Protein AF-A0A958K6E4-F1 (afdb_monomer)

Nearest PDB structures (foldseek):
  8cbk-assembly1_B  TM=5.865E-01  e=2.776E-01  Homo sapiens
  2o23-assembly1_B-2  TM=5.806E-01  e=1.015E+00  Homo sapiens
  6pr3-assembly1_B  TM=5.015E-01  e=4.370E-01  Salmonella enterica subsp. enterica serovar Typhimurium
  6ulu-assembly1_A  TM=5.111E-01  e=5.308E-01  Salmonella enterica subsp. enterica serovar Typhimurium
  1nff-assembly1_A  TM=5.814E-01  e=1.704E+00  Mycobacterium tuberculosis

Foldseek 3Di:
DLLPFLEEEAEEDPDQAGDPQVCLVNLVSLHAYEYEYAPNHPVLVLQVQRPRYDYHHDDPPQDPVNSVVSVVVVPPPPVSSVDDRDDGDLVSCCSRPPVNVVVVVVVVVVVVVD

Radius of gyration: 16.11 Å; Cα contacts (8 Å, |Δi|>4): 151; chains: 1; bounding box: 34×36×45 Å

Secondary structure (DSSP, 8-state):
-TTT-S-EEEE--S-TT--GGGGHHHHTTTS-EEEEEETTSHHHHHHTTSTTEEEEEE-TT--HHHHHHHHHHHTT-GGGTTPPPPPPPHHHHHHH-HHHHHHHHHHHHHHHT-

Sequence (114 aa):
LLKESQANIILGSDDSAYNPSKLANVILARRPIIAIVKHDCPAAFILKKHPRAIVILFDHQTSDEALALNLGQQLRDDSFFQANPVDLPEDLLALVDAQVQTRTMLSILDKACR

pLDDT: mean 88.41, std 6.55, range [67.25, 95.44]

Solvent-accessible surface area (backbone atoms only — not comparable to full-atom values): 6632 Å² total; per-residue (Å²): 110,70,68,74,38,47,54,46,79,43,78,54,57,94,53,57,77,47,58,57,76,78,45,27,69,57,60,75,29,24,38,30,32,43,33,44,29,37,68,82,20,59,44,49,64,58,47,73,60,41,93,54,44,50,77,46,70,39,57,98,84,59,49,69,66,59,53,52,51,52,51,60,60,69,62,68,49,71,69,56,51,71,53,70,75,53,84,76,50,67,79,54,38,50,74,51,36,67,68,50,37,50,53,52,50,52,54,53,50,58,62,73,76,107

Structure (mmCIF, N/CA/C/O backbone):
data_AF-A0A958K6E4-F1
#
_entry.id   AF-A0A958K6E4-F1
#
loop_
_atom_site.group_PDB
_atom_site.id
_atom_site.type_symbol
_atom_site.label_atom_id
_atom_site.label_alt_id
_atom_site.label_comp_id
_atom_site.label_asym_id
_atom_site.label_entity_id
_atom_site.label_seq_id
_atom_site.pdbx_PDB_ins_code
_atom_site.Cartn_x
_atom_site.Cartn_y
_atom_site.Cartn_z
_atom_site.occupancy
_atom_site.B_iso_or_equiv
_atom_site.auth_seq_id
_atom_site.auth_comp_id
_atom_site.auth_asym_id
_atom_site.auth_atom_id
_atom_site.pdbx_PDB_model_num
ATOM 1 N N . LEU A 1 1 ? 9.005 -8.532 14.219 1.00 77.31 1 LEU A N 1
ATOM 2 C CA . LEU A 1 1 ? 8.514 -7.133 14.293 1.00 77.31 1 LEU A CA 1
ATOM 3 C C . LEU A 1 1 ? 7.438 -6.824 13.239 1.00 77.31 1 LEU A C 1
ATOM 5 O O . LEU A 1 1 ? 6.278 -6.924 13.598 1.00 77.31 1 LEU A O 1
ATOM 9 N N . LEU A 1 2 ? 7.729 -6.544 11.954 1.00 88.50 2 LEU A N 1
ATOM 10 C CA . LEU A 1 2 ? 6.663 -6.183 10.977 1.00 88.50 2 LEU A CA 1
ATOM 11 C C . LEU A 1 2 ? 5.773 -7.352 10.511 1.00 88.50 2 LEU A C 1
ATOM 13 O O . LEU A 1 2 ? 4.591 -7.171 10.256 1.00 88.50 2 LEU A O 1
ATOM 17 N N . LYS A 1 3 ? 6.325 -8.564 10.381 1.00 88.50 3 LYS A N 1
ATOM 18 C CA . LYS A 1 3 ? 5.561 -9.765 9.976 1.00 88.50 3 LYS A CA 1
ATOM 19 C C . LYS A 1 3 ? 4.714 -10.356 11.105 1.00 88.50 3 LYS A C 1
ATOM 21 O O . LYS A 1 3 ? 3.870 -11.210 10.856 1.00 88.50 3 LYS A O 1
ATOM 26 N N . GLU A 1 4 ? 4.954 -9.924 12.335 1.00 88.81 4 GLU A N 1
ATOM 27 C CA . GLU A 1 4 ? 4.266 -10.399 13.542 1.00 88.81 4 GLU A CA 1
ATOM 28 C C . GLU A 1 4 ? 3.171 -9.424 13.991 1.00 88.81 4 GLU A C 1
ATOM 30 O O . GLU A 1 4 ? 2.388 -9.761 14.872 1.00 88.81 4 GLU A O 1
ATOM 35 N N . SER A 1 5 ? 3.099 -8.230 13.390 1.00 90.06 5 SER A N 1
ATOM 36 C CA . SER A 1 5 ? 2.065 -7.251 13.702 1.00 90.06 5 SER A CA 1
ATOM 37 C C . SER A 1 5 ? 0.699 -7.695 13.173 1.00 90.06 5 SER A C 1
ATOM 39 O O . SER A 1 5 ? 0.589 -8.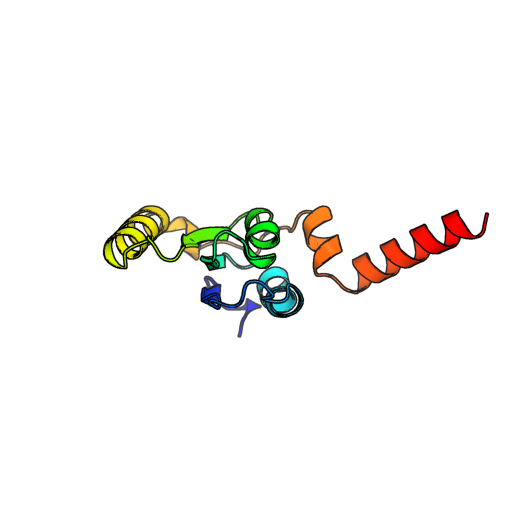398 12.166 1.00 90.06 5 SER A O 1
ATOM 41 N N . GLN A 1 6 ? -0.359 -7.263 13.857 1.00 90.19 6 GLN A N 1
ATOM 42 C CA . GLN A 1 6 ? -1.740 -7.424 13.388 1.00 90.19 6 GLN A CA 1
ATOM 43 C C . GLN A 1 6 ? -2.061 -6.458 12.244 1.00 90.19 6 GLN A C 1
ATOM 45 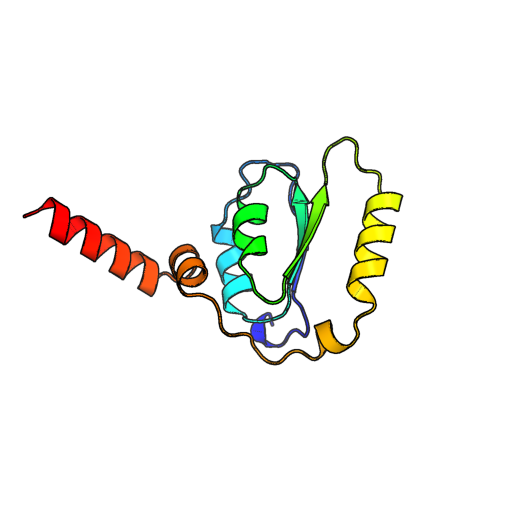O O . GLN A 1 6 ? -2.814 -6.789 11.335 1.00 90.19 6 GLN A O 1
ATOM 50 N N . ALA A 1 7 ? -1.451 -5.275 12.275 1.00 91.50 7 ALA A N 1
ATOM 51 C CA . ALA A 1 7 ? -1.471 -4.294 11.206 1.00 91.50 7 ALA A CA 1
ATOM 52 C C . ALA A 1 7 ? -0.215 -3.419 11.294 1.00 91.50 7 ALA A C 1
ATOM 54 O O . ALA A 1 7 ? 0.385 -3.274 12.361 1.00 91.50 7 ALA A O 1
ATOM 55 N N . ASN A 1 8 ? 0.162 -2.808 10.176 1.00 92.69 8 ASN A N 1
ATOM 56 C CA . ASN A 1 8 ? 1.212 -1.799 10.124 1.00 92.69 8 ASN A CA 1
ATOM 57 C C . ASN A 1 8 ? 0.599 -0.424 9.865 1.00 92.69 8 ASN A C 1
ATOM 59 O O . ASN A 1 8 ? -0.260 -0.280 8.995 1.00 92.69 8 ASN A O 1
ATOM 63 N N . ILE A 1 9 ? 1.061 0.583 10.603 1.00 92.12 9 ILE A N 1
ATOM 64 C CA . ILE A 1 9 ? 0.612 1.968 10.448 1.00 92.12 9 ILE A CA 1
ATOM 65 C C . ILE A 1 9 ? 1.683 2.756 9.700 1.00 92.12 9 ILE A C 1
ATOM 67 O O . ILE A 1 9 ? 2.861 2.713 10.058 1.00 92.12 9 ILE A O 1
ATOM 71 N N . ILE A 1 10 ? 1.263 3.483 8.669 1.00 90.94 10 ILE A N 1
ATOM 72 C CA . ILE A 1 10 ? 2.093 4.418 7.917 1.00 90.94 10 ILE A CA 1
ATOM 73 C C . ILE A 1 10 ? 1.507 5.813 8.090 1.00 90.94 10 ILE A C 1
ATOM 75 O O . ILE A 1 10 ? 0.385 6.092 7.671 1.00 90.94 10 ILE A O 1
ATOM 79 N N . LEU A 1 11 ? 2.309 6.698 8.668 1.00 88.56 11 LEU A N 1
ATOM 80 C CA . LEU A 1 11 ? 2.053 8.129 8.650 1.00 88.56 11 LEU A CA 1
ATOM 81 C C . LEU A 1 11 ? 2.914 8.726 7.539 1.00 88.56 11 LEU A C 1
ATOM 83 O O . LEU A 1 11 ? 4.141 8.590 7.545 1.00 88.56 11 LEU A O 1
ATOM 87 N N . GLY A 1 12 ? 2.248 9.286 6.536 1.00 80.69 12 GLY A N 1
ATOM 88 C CA . GLY A 1 12 ? 2.879 9.942 5.404 1.00 80.69 12 GLY A CA 1
ATOM 89 C C . GLY A 1 12 ? 3.612 11.215 5.811 1.00 80.69 12 GLY A C 1
ATOM 90 O O . GLY A 1 12 ? 3.537 11.678 6.946 1.00 80.69 12 GLY A O 1
ATOM 91 N N . SER A 1 13 ? 4.338 11.777 4.853 1.00 77.69 13 SER A N 1
ATOM 92 C CA . SER A 1 13 ? 4.967 13.089 4.978 1.00 77.69 13 SER A CA 1
ATOM 93 C C . SE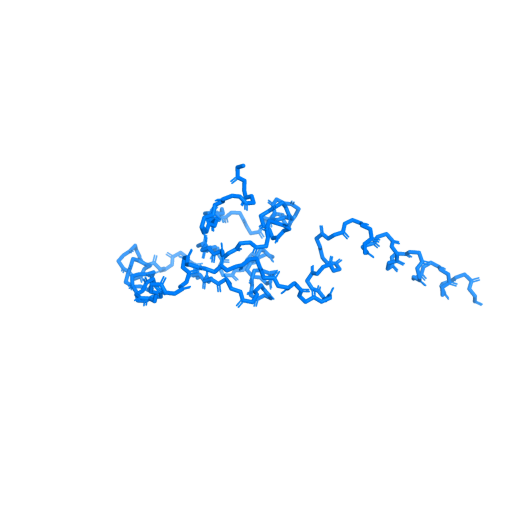R A 1 13 ? 4.196 14.106 4.138 1.00 77.69 13 SER A C 1
ATOM 95 O O . SER A 1 13 ? 3.546 13.728 3.163 1.00 77.69 13 SER A O 1
ATOM 97 N N . ASP A 1 14 ? 4.328 15.388 4.474 1.00 76.88 14 ASP A N 1
ATOM 98 C CA . ASP A 1 14 ? 3.897 16.493 3.607 1.00 76.88 14 ASP A CA 1
ATOM 99 C C . ASP A 1 14 ? 4.707 16.579 2.302 1.00 76.88 14 ASP A C 1
ATOM 101 O O . ASP A 1 14 ? 4.297 17.261 1.356 1.00 76.88 14 ASP A O 1
ATOM 105 N N . ASP A 1 15 ? 5.844 15.874 2.249 1.00 73.81 15 ASP A N 1
ATOM 106 C 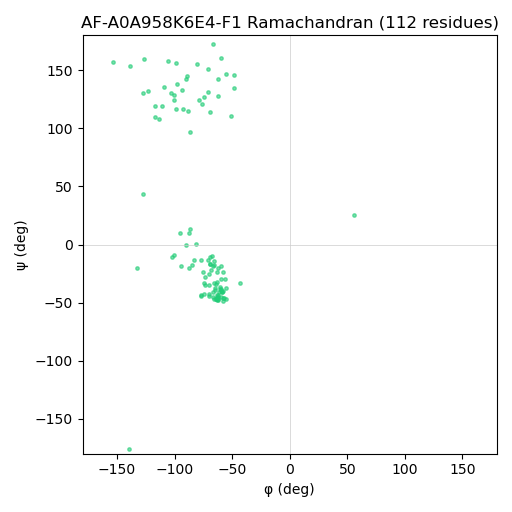CA . ASP A 1 15 ? 6.686 15.724 1.070 1.00 73.81 15 ASP A CA 1
ATOM 107 C C . ASP A 1 15 ? 5.996 14.862 -0.000 1.00 73.81 15 ASP A C 1
ATOM 109 O O . ASP A 1 15 ? 5.802 13.650 0.153 1.00 73.81 15 ASP A O 1
ATOM 113 N N . SER A 1 16 ? 5.668 15.491 -1.128 1.00 67.25 16 SER A N 1
ATOM 114 C CA . SER A 1 16 ? 5.073 14.831 -2.291 1.00 67.25 16 SER A CA 1
ATOM 115 C C . SER A 1 16 ? 6.021 13.826 -2.957 1.00 67.25 16 SER A C 1
ATOM 117 O O . SER A 1 16 ? 5.557 12.935 -3.668 1.00 67.25 16 SER A O 1
ATOM 119 N N . ALA A 1 17 ? 7.330 13.892 -2.687 1.00 69.38 17 ALA A N 1
ATOM 120 C CA . ALA A 1 17 ? 8.329 12.945 -3.176 1.00 69.38 17 ALA A CA 1
ATOM 121 C C . ALA A 1 17 ? 8.504 11.710 -2.272 1.00 69.38 17 ALA A C 1
ATOM 123 O O . ALA A 1 17 ? 9.479 10.967 -2.438 1.00 69.38 17 ALA A O 1
ATOM 124 N N . TYR A 1 18 ? 7.590 11.459 -1.321 1.00 67.75 18 TYR A N 1
ATOM 125 C CA . TYR A 1 18 ? 7.692 10.315 -0.415 1.00 67.75 18 TYR A CA 1
ATOM 126 C C . TYR A 1 18 ? 7.919 9.002 -1.185 1.00 67.75 18 TYR A C 1
ATOM 128 O O . TYR A 1 18 ? 7.050 8.501 -1.906 1.00 67.75 18 TYR A O 1
ATOM 136 N N . ASN A 1 19 ? 9.132 8.461 -1.033 1.00 69.19 19 ASN A N 1
ATOM 137 C CA . ASN A 1 19 ? 9.639 7.409 -1.901 1.00 69.19 19 ASN A CA 1
ATOM 138 C C . ASN A 1 19 ? 8.971 6.049 -1.599 1.00 69.19 19 ASN A C 1
ATOM 140 O O . ASN A 1 19 ? 9.055 5.569 -0.462 1.00 69.19 19 ASN A O 1
ATOM 144 N N . PRO A 1 20 ? 8.408 5.379 -2.622 1.00 69.38 20 PRO A N 1
ATOM 145 C CA . PRO A 1 20 ? 7.954 3.989 -2.583 1.00 69.38 20 PRO A CA 1
ATOM 146 C C . PRO A 1 20 ? 8.871 2.980 -1.887 1.00 69.38 20 PRO A C 1
ATOM 148 O O . PRO A 1 20 ? 8.383 2.039 -1.264 1.00 69.38 20 PRO A O 1
ATOM 151 N N . SER A 1 21 ? 10.192 3.157 -1.960 1.00 75.94 21 SER A N 1
ATOM 152 C CA . SER A 1 21 ? 11.166 2.223 -1.380 1.00 75.94 21 SER A CA 1
ATOM 153 C C . SER A 1 21 ? 11.009 2.056 0.134 1.00 75.94 21 SER A C 1
ATOM 155 O O . SER A 1 21 ? 11.241 0.969 0.662 1.00 75.94 21 SER A O 1
ATOM 157 N N . LYS A 1 22 ? 10.526 3.092 0.835 1.00 81.12 22 LYS A N 1
ATOM 158 C CA . LYS A 1 22 ? 10.234 3.033 2.277 1.00 81.12 22 LYS A CA 1
ATOM 159 C C . LYS A 1 22 ? 9.045 2.125 2.603 1.00 81.12 22 LYS A C 1
ATOM 161 O O . LYS A 1 22 ? 8.941 1.633 3.723 1.00 81.12 22 LYS A O 1
ATOM 166 N N . LEU A 1 23 ? 8.173 1.872 1.628 1.00 89.06 23 LEU A N 1
ATOM 167 C CA . LEU A 1 23 ? 6.982 1.040 1.790 1.00 89.06 23 LEU A CA 1
ATOM 168 C C . LEU A 1 23 ? 7.249 -0.444 1.556 1.00 89.06 23 LEU A C 1
ATOM 170 O O . LEU A 1 23 ? 6.469 -1.271 2.027 1.00 89.06 23 LEU A O 1
ATOM 174 N N . ALA A 1 24 ? 8.332 -0.794 0.857 1.00 90.69 24 ALA A N 1
ATOM 175 C CA . ALA A 1 24 ? 8.582 -2.164 0.415 1.00 90.69 24 ALA A CA 1
ATOM 176 C C . ALA A 1 24 ? 8.566 -3.159 1.584 1.00 90.69 24 ALA A C 1
ATOM 178 O O . ALA A 1 24 ? 7.856 -4.158 1.537 1.00 90.69 24 ALA A O 1
ATOM 179 N N . ASN A 1 25 ? 9.253 -2.839 2.684 1.00 90.88 25 ASN A N 1
ATOM 180 C CA . ASN A 1 25 ? 9.299 -3.706 3.865 1.00 90.88 25 ASN A CA 1
ATOM 181 C C . ASN A 1 25 ? 7.932 -3.879 4.541 1.00 90.88 25 ASN A C 1
ATOM 183 O O . ASN A 1 25 ? 7.642 -4.952 5.069 1.00 90.88 25 ASN A O 1
ATOM 187 N N . VAL A 1 26 ? 7.093 -2.840 4.525 1.00 93.12 26 VAL A N 1
ATOM 188 C CA . VAL A 1 26 ? 5.751 -2.879 5.121 1.00 93.12 26 VAL A CA 1
ATOM 189 C C . VAL A 1 26 ? 4.801 -3.698 4.248 1.00 93.12 26 VAL A C 1
ATOM 191 O O . VAL A 1 26 ? 4.078 -4.547 4.759 1.00 93.12 26 VAL A O 1
ATOM 194 N N . ILE A 1 27 ? 4.859 -3.51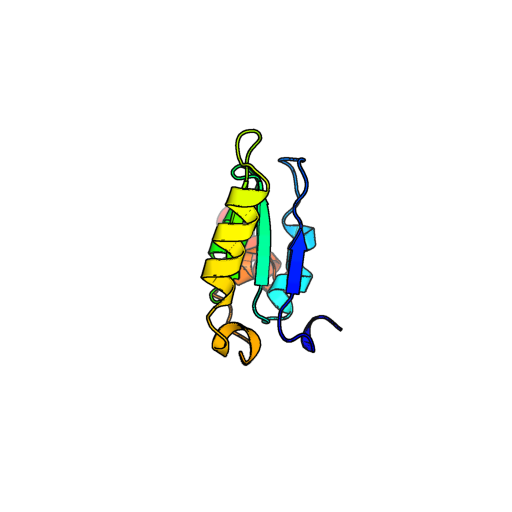3 2.929 1.00 94.12 27 ILE A N 1
ATOM 195 C CA . ILE A 1 27 ? 4.053 -4.265 1.959 1.00 94.12 27 ILE A CA 1
ATOM 196 C C . ILE A 1 27 ? 4.451 -5.747 1.968 1.00 94.12 27 ILE A C 1
ATOM 198 O O . ILE A 1 27 ? 3.600 -6.625 2.093 1.00 94.12 27 ILE A O 1
ATOM 202 N N . LEU A 1 28 ? 5.752 -6.048 1.934 1.00 93.69 28 LEU A N 1
ATOM 203 C CA . LEU A 1 28 ? 6.278 -7.418 1.974 1.00 93.69 28 LEU A CA 1
ATOM 204 C C . LEU A 1 28 ? 6.074 -8.113 3.329 1.00 93.69 28 LEU A C 1
ATOM 206 O O . LEU A 1 28 ? 6.260 -9.330 3.430 1.00 93.69 28 LEU A O 1
ATOM 210 N N . ALA A 1 29 ? 5.668 -7.382 4.371 1.00 94.31 29 ALA A N 1
ATOM 211 C CA . ALA A 1 29 ? 5.224 -7.996 5.615 1.00 94.31 29 ALA A CA 1
ATOM 212 C C . ALA A 1 29 ? 3.882 -8.730 5.459 1.00 94.31 29 ALA A C 1
ATOM 214 O O . ALA A 1 29 ? 3.565 -9.566 6.305 1.00 94.31 29 ALA A O 1
ATOM 215 N N . ARG A 1 30 ? 3.126 -8.457 4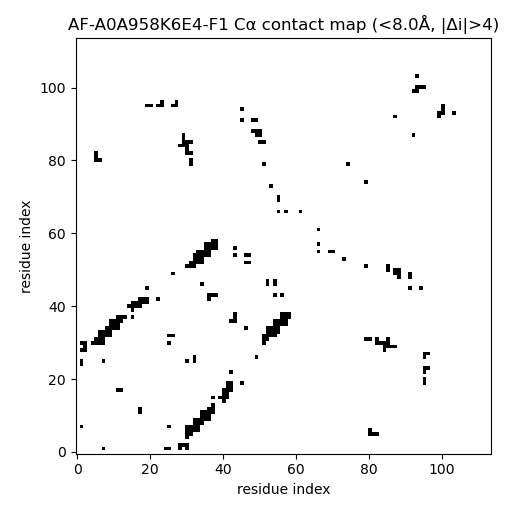.379 1.00 94.62 30 ARG A N 1
ATOM 216 C CA . ARG A 1 30 ? 1.833 -9.083 4.048 1.00 94.62 30 ARG A CA 1
ATOM 217 C C . ARG A 1 30 ? 0.795 -8.949 5.158 1.00 94.62 30 ARG A C 1
ATOM 219 O O . ARG A 1 30 ? -0.104 -9.774 5.273 1.00 94.62 30 ARG A O 1
ATOM 226 N N . ARG A 1 31 ? 0.921 -7.927 5.998 1.00 94.00 31 ARG A N 1
ATOM 227 C CA . ARG A 1 31 ? -0.053 -7.606 7.043 1.00 94.00 31 ARG A CA 1
ATOM 228 C C . ARG A 1 31 ? -0.969 -6.481 6.572 1.00 94.00 31 ARG A C 1
ATOM 230 O O . ARG A 1 31 ? -0.564 -5.722 5.694 1.00 94.00 31 ARG A O 1
ATOM 237 N N . PRO A 1 32 ? -2.181 -6.361 7.137 1.00 94.19 32 PRO A N 1
ATOM 238 C CA . PRO A 1 32 ? -3.030 -5.196 6.933 1.00 94.19 32 PRO A CA 1
ATOM 239 C C . PRO A 1 32 ? -2.265 -3.889 7.133 1.00 94.19 32 PRO A C 1
ATOM 241 O O . PRO A 1 32 ? -1.363 -3.802 7.971 1.00 94.19 32 PRO A O 1
ATOM 244 N N . ILE A 1 33 ? -2.625 -2.875 6.355 1.00 94.56 33 ILE A N 1
ATOM 245 C CA . ILE A 1 33 ? -1.968 -1.570 6.388 1.00 94.56 33 ILE A CA 1
ATOM 246 C C . ILE A 1 33 ? -3.006 -0.497 6.673 1.00 94.56 33 ILE A C 1
ATOM 248 O O . ILE A 1 33 ? -4.041 -0.447 6.018 1.00 94.56 33 ILE A O 1
ATOM 252 N N . ILE A 1 34 ? -2.705 0.391 7.610 1.00 94.44 34 ILE A N 1
ATOM 253 C CA . ILE A 1 34 ? -3.431 1.644 7.794 1.00 94.44 34 ILE A CA 1
ATOM 254 C C . ILE A 1 34 ? -2.473 2.752 7.389 1.00 94.44 34 ILE A C 1
ATOM 256 O O . ILE A 1 34 ? -1.395 2.879 7.965 1.00 94.44 34 ILE A O 1
ATOM 260 N N . ALA A 1 35 ? -2.840 3.534 6.385 1.00 93.81 35 ALA A N 1
ATOM 261 C CA . ALA A 1 35 ? -2.002 4.599 5.873 1.00 93.81 35 ALA A CA 1
ATOM 262 C C . ALA A 1 35 ? -2.762 5.918 5.832 1.00 93.81 35 ALA A C 1
ATOM 264 O O . ALA A 1 35 ? -3.854 5.985 5.274 1.00 93.81 35 ALA A O 1
ATOM 265 N N . ILE A 1 36 ? -2.153 6.966 6.381 1.00 92.44 36 ILE A N 1
ATOM 266 C CA . ILE A 1 36 ? -2.621 8.347 6.261 1.00 92.44 36 ILE A CA 1
ATOM 267 C C . ILE A 1 36 ? -1.569 9.082 5.444 1.00 92.44 36 ILE A C 1
ATOM 269 O O . ILE A 1 36 ? -0.451 9.275 5.917 1.00 92.44 36 ILE A O 1
ATOM 273 N N . VAL A 1 37 ? -1.876 9.417 4.195 1.00 91.69 37 VAL A N 1
ATOM 274 C CA . VAL A 1 37 ? -0.889 9.950 3.246 1.00 91.69 37 VAL A CA 1
ATOM 275 C C . VAL A 1 37 ? -1.467 11.095 2.428 1.00 91.69 37 VAL A C 1
ATOM 277 O O . VAL A 1 37 ? -2.673 11.161 2.201 1.00 91.69 37 VAL A O 1
ATOM 280 N N . LYS A 1 38 ? -0.607 11.996 1.957 1.00 90.12 38 LYS A N 1
ATOM 281 C CA . LYS A 1 38 ? -1.033 13.114 1.118 1.00 90.12 38 LYS A CA 1
ATOM 282 C C . LYS A 1 38 ? -1.636 12.609 -0.198 1.00 90.12 38 LYS A C 1
ATOM 284 O O . LYS A 1 38 ? -1.158 11.621 -0.760 1.00 90.12 38 LYS A O 1
ATOM 289 N N . HIS A 1 39 ? -2.677 13.272 -0.695 1.00 87.81 39 HIS A N 1
ATOM 290 C CA . HIS A 1 39 ? -3.409 12.832 -1.888 1.00 87.81 39 HIS A CA 1
ATOM 291 C C . HIS A 1 39 ? -2.520 12.636 -3.135 1.00 87.81 39 HIS A C 1
ATOM 293 O O . HIS A 1 39 ? -2.735 11.706 -3.911 1.00 87.81 39 HIS A O 1
ATOM 299 N N . ASP A 1 40 ? -1.516 13.490 -3.325 1.00 84.81 40 ASP A N 1
ATOM 300 C CA . ASP A 1 40 ? -0.659 13.564 -4.514 1.00 84.81 40 ASP A CA 1
ATOM 301 C C . ASP A 1 40 ? 0.665 12.782 -4.397 1.00 84.81 40 ASP A C 1
ATOM 303 O O . ASP A 1 40 ? 1.523 12.899 -5.272 1.00 84.81 40 ASP A O 1
ATOM 307 N N . CYS A 1 41 ? 0.850 11.956 -3.359 1.00 85.44 41 CYS A N 1
ATOM 308 C CA . CYS A 1 41 ? 2.107 11.228 -3.177 1.00 85.44 41 CYS A CA 1
ATOM 309 C C . CYS A 1 41 ? 2.125 9.853 -3.892 1.00 85.44 41 CYS A C 1
ATOM 311 O O . CYS A 1 41 ? 1.125 9.124 -3.890 1.00 85.44 41 CYS A O 1
ATOM 313 N N . PRO A 1 42 ? 3.281 9.409 -4.433 1.00 86.44 42 PRO A N 1
ATOM 314 C CA . PRO A 1 42 ? 3.431 8.085 -5.051 1.00 86.44 42 PRO A CA 1
ATOM 315 C C . PRO A 1 42 ? 3.058 6.916 -4.128 1.00 86.44 42 PRO A C 1
ATOM 317 O O . PRO A 1 42 ? 2.591 5.873 -4.590 1.00 86.44 42 PRO A O 1
ATOM 320 N N . ALA A 1 43 ? 3.227 7.087 -2.814 1.00 88.38 43 ALA A N 1
ATOM 321 C CA . ALA A 1 43 ? 2.814 6.106 -1.817 1.00 88.38 43 ALA A CA 1
ATOM 322 C C . ALA A 1 43 ? 1.316 5.794 -1.877 1.00 88.38 43 ALA A C 1
ATOM 324 O O . ALA A 1 43 ? 0.943 4.624 -1.799 1.00 88.38 43 ALA A O 1
ATOM 325 N N . ALA A 1 44 ? 0.463 6.805 -2.073 1.00 89.81 44 ALA A N 1
ATOM 326 C CA . ALA A 1 44 ? -0.981 6.619 -2.167 1.00 89.81 44 ALA A CA 1
ATOM 327 C C . ALA A 1 44 ? -1.355 5.669 -3.315 1.00 89.81 44 ALA A C 1
ATOM 329 O O . ALA A 1 44 ? -2.209 4.799 -3.149 1.00 89.81 44 ALA A O 1
ATOM 330 N N . PHE A 1 45 ? -0.683 5.794 -4.464 1.00 89.00 45 PHE A N 1
ATOM 331 C CA . PHE A 1 45 ? -0.903 4.923 -5.619 1.00 89.00 45 PHE A CA 1
ATOM 332 C C . PHE A 1 45 ? -0.553 3.462 -5.320 1.00 89.00 45 PHE A C 1
ATOM 334 O O . PHE A 1 45 ? -1.322 2.561 -5.646 1.00 89.00 45 PHE A O 1
ATOM 341 N N . ILE A 1 46 ? 0.588 3.222 -4.672 1.00 91.50 46 ILE A N 1
ATOM 342 C CA . ILE A 1 46 ? 1.059 1.866 -4.367 1.00 91.50 46 ILE A CA 1
ATOM 343 C C . ILE A 1 46 ? 0.190 1.216 -3.293 1.00 91.50 46 ILE A C 1
ATOM 345 O O . ILE A 1 46 ? -0.210 0.063 -3.432 1.00 91.50 46 ILE A O 1
ATOM 349 N N . LEU A 1 47 ? -0.138 1.958 -2.235 1.00 92.81 47 LEU A N 1
ATOM 350 C CA . LEU A 1 47 ? -0.914 1.445 -1.109 1.00 92.81 47 LEU A CA 1
ATOM 351 C C . LEU A 1 47 ? -2.344 1.075 -1.513 1.00 92.81 47 LEU A C 1
ATOM 353 O O . LEU A 1 47 ? -2.863 0.081 -1.018 1.00 92.81 47 LEU A O 1
ATOM 357 N N . LYS A 1 48 ? -2.947 1.790 -2.472 1.00 92.62 48 LYS A N 1
ATOM 358 C CA . LYS A 1 48 ? -4.262 1.437 -3.039 1.00 92.62 48 LYS A CA 1
ATOM 359 C C . LYS A 1 48 ? -4.289 0.078 -3.749 1.00 92.62 48 LYS A C 1
ATOM 361 O O . LYS A 1 48 ? -5.365 -0.483 -3.919 1.00 92.62 48 LYS A O 1
ATOM 366 N N . LYS A 1 49 ? -3.135 -0.462 -4.156 1.00 93.69 49 LYS A N 1
ATOM 367 C CA . LYS A 1 49 ? -3.030 -1.812 -4.739 1.00 93.69 49 LYS A CA 1
ATOM 368 C C . LYS A 1 49 ? -2.947 -2.914 -3.686 1.00 93.69 49 LYS A C 1
ATOM 370 O O . LYS A 1 49 ? -3.056 -4.091 -4.020 1.00 93.69 49 LYS A O 1
ATOM 375 N N . HIS A 1 50 ? -2.704 -2.564 -2.425 1.00 94.81 50 HIS A N 1
ATOM 376 C CA . HIS A 1 50 ? -2.587 -3.548 -1.364 1.00 94.81 50 HIS A CA 1
ATOM 377 C C . HIS A 1 50 ? -3.989 -4.017 -0.933 1.00 94.81 50 HIS A C 1
ATOM 379 O O . HIS A 1 50 ? -4.806 -3.198 -0.512 1.00 94.81 50 HIS A O 1
ATOM 385 N N . PRO A 1 51 ? -4.280 -5.329 -0.970 1.00 92.50 51 PRO A N 1
ATOM 386 C CA . PRO A 1 51 ? -5.648 -5.851 -0.859 1.00 92.50 51 PRO A CA 1
ATOM 387 C C . PRO A 1 51 ? -6.292 -5.629 0.514 1.00 92.50 51 PRO A C 1
ATOM 389 O O . PRO A 1 51 ? -7.507 -5.708 0.654 1.00 92.50 51 PRO A O 1
ATOM 392 N N . ARG A 1 52 ? -5.481 -5.361 1.542 1.00 92.81 52 ARG A N 1
ATOM 393 C CA . ARG A 1 52 ? -5.948 -5.041 2.899 1.00 92.81 52 ARG A CA 1
ATOM 394 C C . ARG A 1 52 ? -5.347 -3.744 3.422 1.00 92.81 52 ARG A C 1
ATOM 396 O O . ARG A 1 52 ? -4.847 -3.699 4.544 1.00 92.81 52 ARG A O 1
ATOM 403 N N . ALA A 1 53 ? -5.299 -2.719 2.576 1.00 93.94 53 ALA A N 1
ATOM 404 C CA . ALA A 1 53 ? -4.925 -1.378 3.002 1.00 93.94 53 ALA A CA 1
ATOM 405 C C . ALA A 1 53 ? -6.156 -0.486 3.200 1.00 93.94 53 ALA A C 1
ATOM 407 O O . ALA A 1 53 ? -6.976 -0.334 2.300 1.00 93.94 53 ALA A O 1
ATOM 408 N N . ILE A 1 54 ? -6.229 0.147 4.367 1.00 94.06 54 ILE A N 1
ATOM 409 C CA . ILE A 1 54 ? -7.026 1.346 4.613 1.00 94.06 54 ILE A CA 1
ATOM 410 C C . ILE A 1 54 ? -6.133 2.530 4.255 1.00 94.06 54 ILE A C 1
ATOM 412 O O . ILE A 1 54 ? -5.096 2.739 4.886 1.00 94.06 54 ILE A O 1
ATOM 416 N N . VAL A 1 55 ? -6.508 3.281 3.220 1.00 93.88 55 VAL A N 1
ATOM 417 C CA . VAL A 1 55 ? -5.748 4.449 2.757 1.00 93.88 55 VAL A CA 1
ATOM 418 C C . VAL A 1 55 ? -6.606 5.692 2.925 1.00 93.88 55 VAL A C 1
ATOM 420 O O . VAL A 1 55 ? -7.584 5.888 2.204 1.00 93.88 55 VAL A O 1
ATOM 423 N N . ILE A 1 56 ? -6.220 6.535 3.873 1.00 93.38 56 ILE A N 1
ATOM 424 C CA . ILE A 1 56 ? -6.838 7.829 4.136 1.00 93.38 56 ILE A CA 1
ATOM 425 C C . ILE A 1 56 ? -5.962 8.890 3.493 1.00 93.38 56 ILE A C 1
ATOM 427 O O . ILE A 1 56 ? -4.756 8.960 3.738 1.00 93.38 56 ILE A O 1
ATOM 431 N N . LEU A 1 57 ? -6.580 9.687 2.631 1.00 92.00 57 LEU A N 1
ATOM 432 C CA . LEU A 1 57 ? -5.905 10.756 1.919 1.00 92.00 57 LEU A CA 1
ATOM 433 C C . LEU A 1 57 ? -6.163 12.073 2.636 1.00 92.00 57 LEU A C 1
ATOM 435 O O . LEU A 1 57 ? -7.293 12.324 3.053 1.00 92.00 57 LEU A O 1
ATOM 439 N N . PHE A 1 58 ? -5.127 12.897 2.753 1.00 90.94 58 PHE A N 1
ATOM 440 C CA . PHE A 1 58 ? -5.250 14.259 3.260 1.00 90.94 58 PHE A CA 1
ATOM 441 C C . PHE A 1 58 ? -4.653 15.272 2.285 1.00 90.94 58 PHE A C 1
ATOM 443 O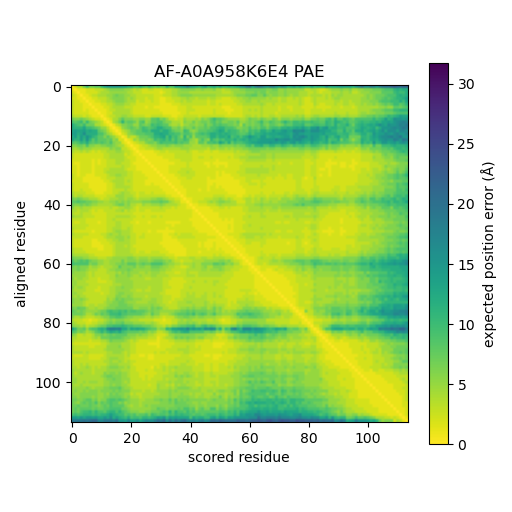 O . PHE A 1 58 ? -3.819 14.951 1.431 1.00 90.94 58 PHE A O 1
ATOM 450 N N . ASP A 1 59 ? -5.085 16.512 2.445 1.00 90.44 59 ASP A N 1
ATOM 451 C CA . ASP A 1 59 ? -4.519 17.705 1.836 1.00 90.44 59 ASP A CA 1
ATOM 452 C C . ASP A 1 59 ? -4.508 18.853 2.861 1.00 90.44 59 ASP A C 1
ATOM 454 O O . ASP A 1 59 ? -4.886 18.676 4.018 1.00 90.44 59 ASP A O 1
ATOM 458 N N . HIS A 1 60 ? -4.088 20.047 2.440 1.00 85.94 60 HIS A N 1
ATOM 459 C CA . HIS A 1 60 ? -4.018 21.222 3.315 1.00 85.94 60 HIS A CA 1
ATOM 460 C C . HIS A 1 60 ? -5.387 21.750 3.787 1.00 85.94 60 HIS A C 1
ATOM 462 O O . HIS A 1 60 ? -5.427 22.641 4.630 1.00 85.94 60 HIS A O 1
ATOM 468 N N . GLN A 1 61 ? -6.496 21.256 3.230 1.00 89.75 61 GLN A N 1
ATOM 469 C CA . GLN A 1 61 ? -7.859 21.652 3.597 1.00 89.75 61 GLN A CA 1
ATOM 470 C C . GLN A 1 61 ? -8.540 20.615 4.496 1.00 89.75 61 GLN A C 1
ATOM 472 O O . GLN A 1 61 ? -9.609 20.877 5.048 1.00 89.75 61 GLN A O 1
ATOM 477 N N . THR A 1 62 ? -7.941 19.435 4.642 1.00 88.50 62 THR A N 1
ATOM 478 C CA . THR A 1 62 ? -8.501 18.349 5.436 1.00 88.50 62 THR A CA 1
ATOM 479 C C . THR A 1 62 ? -8.290 18.638 6.923 1.00 88.50 62 THR A C 1
ATOM 481 O O . THR A 1 62 ? -7.154 18.787 7.362 1.00 88.50 62 THR A O 1
ATOM 484 N N . SER A 1 63 ? -9.372 18.712 7.706 1.00 92.62 63 SER A N 1
ATOM 485 C CA . SER A 1 63 ? -9.274 18.914 9.158 1.00 92.62 63 SER A CA 1
ATOM 486 C C . SER A 1 63 ? -8.964 17.613 9.903 1.00 92.62 63 SER A C 1
ATOM 488 O O . SER A 1 63 ? -9.307 16.515 9.446 1.00 92.62 63 SER A O 1
ATOM 490 N N . ASP A 1 64 ? -8.374 17.739 11.090 1.00 91.25 64 ASP A N 1
ATOM 491 C CA . ASP A 1 64 ? -8.059 16.600 11.956 1.00 91.25 64 ASP A CA 1
ATOM 492 C C . ASP A 1 64 ? -9.323 15.824 12.357 1.00 91.25 64 ASP A C 1
ATOM 494 O O . ASP A 1 64 ? -9.316 14.592 12.391 1.00 91.25 64 ASP A O 1
ATOM 498 N N . GLU A 1 65 ? -10.446 16.513 12.591 1.00 94.00 65 GLU A N 1
ATOM 499 C CA . GLU A 1 65 ? -11.728 15.874 12.909 1.00 94.00 65 GLU A CA 1
ATOM 500 C C . GLU A 1 65 ? -12.252 15.037 11.740 1.00 94.00 65 GLU A C 1
ATOM 502 O O . GLU A 1 65 ? -12.775 13.940 11.948 1.00 94.00 65 GLU A O 1
ATOM 507 N N . ALA A 1 66 ? -12.094 15.527 10.507 1.00 90.75 66 ALA A N 1
ATOM 508 C CA . ALA A 1 66 ? -12.497 14.793 9.314 1.00 90.75 66 ALA A CA 1
ATOM 509 C C . ALA A 1 66 ? -11.644 13.527 9.122 1.00 90.75 66 ALA A C 1
ATOM 511 O O . ALA A 1 66 ? -12.185 12.459 8.811 1.00 90.75 66 ALA A O 1
ATOM 512 N N . LEU A 1 67 ? -10.330 13.615 9.368 1.00 90.44 67 LEU A N 1
ATOM 513 C CA . LEU A 1 67 ? -9.424 12.462 9.337 1.00 90.44 67 LEU A CA 1
ATOM 514 C C . LEU A 1 67 ? -9.774 11.434 10.412 1.00 90.44 67 LEU A C 1
ATOM 516 O O . LEU A 1 67 ? -9.893 10.244 10.107 1.00 90.44 67 LEU A O 1
ATOM 520 N N . ALA A 1 68 ? -9.983 11.885 11.650 1.00 91.25 68 ALA A N 1
ATOM 521 C CA . ALA A 1 68 ? -10.342 11.024 12.770 1.00 91.25 68 ALA A CA 1
ATOM 522 C C . ALA A 1 68 ? -11.682 10.314 12.535 1.00 91.25 68 ALA A C 1
ATOM 524 O O . ALA A 1 68 ? -11.802 9.117 12.805 1.00 91.25 68 ALA A O 1
ATOM 525 N N . LEU A 1 69 ? -12.676 11.020 11.986 1.00 92.75 69 LEU A N 1
ATOM 526 C CA . LEU A 1 69 ? -13.974 10.439 11.656 1.00 92.75 69 LEU A CA 1
ATOM 527 C C . LEU A 1 69 ? -13.853 9.357 10.574 1.00 92.75 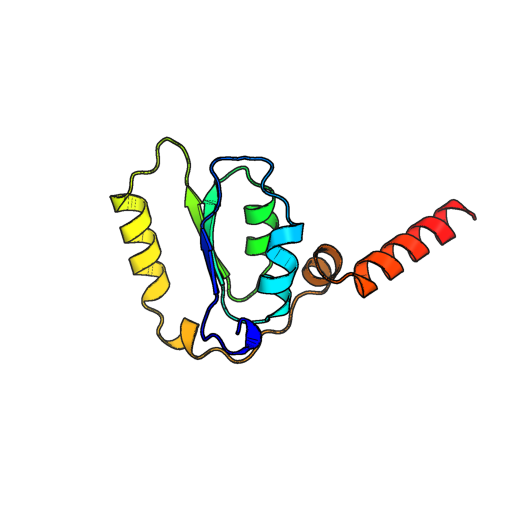69 LEU A C 1
ATOM 529 O O . LEU A 1 69 ? -14.408 8.272 10.744 1.00 92.75 69 LEU A O 1
ATOM 533 N N . ASN A 1 70 ? -13.116 9.624 9.491 1.00 90.38 70 ASN A N 1
ATOM 534 C CA . ASN A 1 70 ? -12.903 8.658 8.408 1.00 90.38 70 ASN A CA 1
ATOM 535 C C . ASN A 1 70 ? -12.158 7.413 8.916 1.00 90.38 70 ASN A C 1
ATOM 537 O O . ASN A 1 70 ? -12.613 6.285 8.720 1.00 90.38 70 ASN A O 1
ATOM 541 N N . LEU A 1 71 ? -11.068 7.610 9.666 1.00 90.00 71 LEU A N 1
ATOM 542 C CA . LEU A 1 71 ? -10.327 6.511 10.281 1.00 90.00 71 LEU A CA 1
ATOM 543 C C . LEU A 1 71 ? -11.223 5.685 11.206 1.00 90.00 71 LEU A C 1
ATOM 545 O O . LEU A 1 71 ? -11.287 4.464 11.081 1.00 90.00 71 LEU A O 1
ATOM 549 N N . GLY A 1 72 ? -11.966 6.350 12.089 1.00 90.44 72 GLY A N 1
ATOM 550 C CA . GLY A 1 72 ? -12.880 5.699 13.018 1.00 90.44 72 GLY A CA 1
ATOM 551 C C . GLY A 1 72 ? -14.026 4.950 12.337 1.00 90.44 72 GLY A C 1
ATOM 552 O O . GLY A 1 72 ? -14.567 4.029 12.940 1.00 90.44 72 GLY A O 1
ATOM 553 N N . GLN A 1 73 ? -14.411 5.306 11.107 1.00 89.81 73 GLN A N 1
ATOM 554 C CA . GLN A 1 73 ? -15.386 4.553 10.311 1.00 89.81 73 GLN A CA 1
ATOM 555 C C . GLN A 1 73 ? -14.767 3.297 9.693 1.00 89.81 73 GLN A C 1
ATOM 557 O O . GLN A 1 73 ? -15.380 2.233 9.754 1.00 89.81 73 GLN A O 1
ATOM 562 N N . GLN A 1 74 ? -13.557 3.400 9.140 1.00 87.00 74 GLN A N 1
ATOM 563 C CA . GLN A 1 74 ? -12.891 2.265 8.492 1.00 87.00 74 GLN A CA 1
ATOM 564 C C . GLN A 1 74 ? -12.371 1.223 9.490 1.00 87.00 74 GLN A C 1
ATOM 566 O O . GLN A 1 74 ? -12.320 0.040 9.169 1.00 87.00 74 GLN A O 1
ATOM 571 N N . LEU A 1 75 ? -12.039 1.635 10.717 1.00 87.62 75 LEU A N 1
ATOM 572 C CA . LEU A 1 75 ? -11.558 0.736 11.772 1.00 87.62 75 LEU A CA 1
ATOM 573 C C . LEU A 1 75 ? -12.660 -0.022 12.527 1.00 87.62 75 LEU A C 1
ATOM 575 O O . LEU A 1 75 ? -12.339 -0.788 13.429 1.00 87.62 75 LEU A O 1
ATOM 579 N N . ARG A 1 76 ? -13.945 0.161 12.192 1.00 87.69 76 ARG A N 1
ATOM 580 C CA . ARG A 1 76 ? -15.047 -0.552 12.875 1.00 87.69 76 ARG A CA 1
ATOM 581 C C . ARG A 1 76 ? -15.113 -2.041 12.548 1.00 87.69 76 ARG A C 1
ATOM 583 O O . ARG A 1 76 ? -15.869 -2.765 13.186 1.00 87.69 76 ARG A O 1
ATOM 590 N N . ASP A 1 77 ? -14.388 -2.479 11.527 1.00 83.44 77 ASP A N 1
ATOM 591 C CA . ASP A 1 77 ? -14.320 -3.879 11.144 1.00 83.44 77 ASP A CA 1
ATOM 592 C C . ASP A 1 77 ? -13.223 -4.598 11.943 1.00 83.44 77 ASP A C 1
ATOM 594 O O . ASP A 1 77 ? -12.046 -4.579 11.577 1.00 83.44 77 ASP A O 1
ATOM 598 N N . ASP A 1 78 ? -13.614 -5.275 13.025 1.00 79.81 78 ASP A N 1
ATOM 599 C CA . ASP A 1 78 ? -12.705 -6.071 13.863 1.00 79.81 78 ASP A CA 1
ATOM 600 C C . ASP A 1 78 ? -11.981 -7.179 13.075 1.00 79.81 78 ASP A C 1
ATOM 602 O O . ASP A 1 78 ? -10.879 -7.606 13.443 1.00 79.81 78 ASP A O 1
ATOM 606 N N . SER A 1 79 ? -12.550 -7.630 11.948 1.00 85.94 79 SER A N 1
ATOM 607 C CA . SER A 1 79 ? -11.923 -8.636 11.086 1.00 85.94 79 SER A CA 1
ATOM 608 C C . SER A 1 79 ? -10.685 -8.100 10.364 1.00 85.94 79 SER A C 1
ATOM 610 O O . SER A 1 79 ? -9.853 -8.887 9.891 1.00 85.94 79 SER A O 1
ATOM 612 N N . PHE A 1 80 ? -10.517 -6.772 10.314 1.00 87.06 80 PHE A N 1
ATOM 613 C CA . PHE A 1 80 ? -9.361 -6.113 9.720 1.00 87.06 80 PHE A CA 1
ATOM 614 C C . PHE A 1 80 ? -8.053 -6.561 10.381 1.00 87.06 80 PHE A C 1
ATOM 616 O O . PHE A 1 80 ? -7.110 -6.924 9.679 1.00 87.06 80 PHE A O 1
ATOM 623 N N . PHE A 1 81 ? -8.018 -6.607 11.716 1.00 85.94 81 PHE A N 1
ATOM 624 C CA . PHE A 1 81 ? -6.814 -6.908 12.502 1.00 85.94 81 PHE A CA 1
ATOM 625 C C . PHE A 1 81 ? -6.544 -8.404 12.693 1.00 85.94 81 PHE A C 1
ATOM 627 O O . PHE A 1 81 ? -5.425 -8.796 13.022 1.00 85.94 81 PHE A O 1
ATOM 634 N N . GLN A 1 82 ? -7.545 -9.256 12.474 1.00 80.81 82 GLN A N 1
ATOM 635 C CA . GLN A 1 82 ? -7.410 -10.714 12.592 1.00 80.81 82 GLN A CA 1
ATOM 636 C C . GLN A 1 82 ? -6.924 -11.377 11.293 1.00 80.81 82 GLN A C 1
ATOM 638 O O . GLN A 1 82 ? -6.937 -12.599 11.151 1.00 80.81 82 GLN A O 1
ATOM 643 N N . ALA A 1 83 ? -6.497 -10.574 10.321 1.00 69.81 83 ALA A N 1
ATOM 644 C CA . ALA A 1 83 ? -6.083 -11.042 9.015 1.00 69.81 83 ALA A CA 1
ATOM 645 C C . ALA A 1 83 ? -4.859 -11.968 9.064 1.00 69.81 83 ALA A C 1
ATOM 647 O O . ALA A 1 83 ? -3.777 -11.604 9.544 1.00 69.81 83 ALA A O 1
ATOM 648 N N . ASN A 1 84 ? -4.996 -13.131 8.429 1.00 80.75 84 ASN A N 1
ATOM 649 C CA . ASN A 1 84 ? -3.844 -13.892 7.962 1.00 80.75 84 ASN A CA 1
ATOM 650 C C . ASN A 1 84 ? -3.021 -13.068 6.957 1.00 80.75 84 ASN A C 1
ATOM 652 O O . ASN A 1 84 ? -3.544 -12.109 6.375 1.00 80.75 84 ASN A O 1
ATOM 656 N N . PRO A 1 85 ? -1.743 -13.432 6.737 1.00 87.19 85 PRO A N 1
ATOM 657 C CA . PRO A 1 85 ? -0.943 -12.826 5.688 1.00 87.19 85 PRO A CA 1
ATOM 658 C C . PRO A 1 85 ? -1.692 -12.799 4.355 1.00 87.19 85 PRO A C 1
ATOM 660 O O . PRO A 1 85 ? -2.310 -13.792 3.976 1.00 87.19 85 PRO A O 1
ATOM 663 N N . VAL A 1 86 ? -1.646 -11.665 3.665 1.00 89.88 86 VAL A N 1
ATOM 664 C CA . VAL A 1 86 ? -2.334 -11.492 2.384 1.00 89.88 86 VAL A CA 1
ATOM 665 C C . VAL A 1 86 ? -1.447 -11.878 1.214 1.00 89.88 86 VAL A C 1
ATOM 667 O O . VAL A 1 86 ? -0.250 -11.573 1.198 1.00 89.88 86 VAL A O 1
ATOM 670 N N . ASP A 1 87 ? -2.054 -12.493 0.206 1.00 93.19 87 ASP A N 1
ATOM 671 C CA . ASP A 1 87 ? -1.413 -12.649 -1.090 1.00 93.19 87 ASP A CA 1
ATOM 672 C C . ASP A 1 87 ? -1.335 -11.291 -1.782 1.00 93.19 87 ASP A C 1
ATOM 674 O O . ASP A 1 87 ? -2.304 -10.531 -1.827 1.00 93.19 87 ASP A O 1
ATOM 678 N N . LEU A 1 88 ? -0.146 -10.965 -2.284 1.00 94.00 88 LEU A N 1
ATOM 679 C CA . LEU A 1 88 ? 0.103 -9.691 -2.943 1.00 94.00 88 LEU A CA 1
ATOM 680 C C . LEU A 1 88 ? -0.098 -9.846 -4.454 1.00 94.00 88 LEU A C 1
ATOM 682 O O . LEU A 1 88 ? 0.461 -10.783 -5.031 1.00 94.00 88 LEU A O 1
ATOM 686 N N . PRO A 1 89 ? -0.832 -8.925 -5.101 1.00 93.81 89 PRO A N 1
ATOM 687 C CA . PRO A 1 89 ? -0.952 -8.889 -6.553 1.00 93.81 89 PRO A CA 1
ATOM 688 C C . PRO A 1 89 ? 0.411 -8.815 -7.250 1.00 93.81 89 PRO A C 1
ATOM 690 O O . PRO A 1 89 ? 1.345 -8.183 -6.749 1.00 93.81 89 PRO A O 1
ATOM 693 N N . GLU A 1 90 ? 0.523 -9.424 -8.430 1.00 90.25 90 GLU A N 1
ATOM 694 C CA . GLU A 1 90 ? 1.774 -9.456 -9.200 1.00 90.25 90 GLU A CA 1
ATOM 695 C C . GLU A 1 90 ? 2.258 -8.049 -9.581 1.00 90.25 90 GLU A C 1
ATOM 697 O O . GLU A 1 90 ? 3.448 -7.748 -9.488 1.00 90.25 90 GLU A O 1
ATOM 702 N N . ASP A 1 91 ? 1.337 -7.152 -9.930 1.00 90.50 91 ASP A N 1
ATOM 703 C CA . ASP A 1 91 ? 1.648 -5.767 -10.277 1.00 90.50 91 ASP A CA 1
ATOM 704 C C . ASP A 1 91 ? 2.099 -4.934 -9.066 1.00 90.50 91 ASP A C 1
ATOM 706 O O . ASP A 1 91 ? 2.834 -3.962 -9.233 1.00 90.50 91 ASP A O 1
ATOM 710 N N . LEU A 1 92 ? 1.695 -5.311 -7.849 1.00 92.25 92 LEU A N 1
ATOM 711 C CA . LEU A 1 92 ? 2.229 -4.749 -6.611 1.00 92.25 92 LEU A CA 1
ATOM 712 C C . LEU A 1 92 ? 3.612 -5.328 -6.303 1.00 92.25 92 LEU A C 1
ATOM 714 O O . LEU A 1 92 ? 4.528 -4.573 -5.983 1.00 92.25 92 LEU A O 1
ATOM 718 N N . LEU A 1 93 ? 3.795 -6.644 -6.446 1.00 91.06 93 LEU A N 1
ATOM 719 C CA . LEU A 1 93 ? 5.096 -7.298 -6.270 1.00 91.06 93 LEU A CA 1
ATOM 720 C C . LEU A 1 93 ? 6.147 -6.726 -7.226 1.00 91.06 93 LEU A C 1
ATOM 722 O O . LEU A 1 93 ? 7.263 -6.448 -6.798 1.00 91.06 93 LEU A O 1
ATOM 726 N N . ALA A 1 94 ? 5.784 -6.437 -8.475 1.00 88.69 94 ALA A N 1
ATOM 727 C CA . ALA A 1 94 ? 6.669 -5.789 -9.439 1.00 88.69 94 ALA A CA 1
ATOM 728 C C . ALA A 1 94 ? 7.164 -4.397 -8.999 1.00 88.69 94 ALA A C 1
ATOM 730 O O . ALA A 1 94 ? 8.170 -3.914 -9.515 1.00 88.69 94 ALA A O 1
ATOM 731 N N . LEU A 1 95 ? 6.493 -3.749 -8.041 1.00 87.88 95 LEU A N 1
ATOM 732 C CA . LEU A 1 95 ? 6.872 -2.433 -7.519 1.00 87.88 95 LEU A CA 1
ATOM 733 C C . LEU A 1 95 ? 7.735 -2.496 -6.255 1.00 87.88 95 LEU A C 1
ATOM 735 O O . LEU A 1 95 ? 8.375 -1.497 -5.931 1.00 87.88 95 LEU A O 1
ATOM 739 N N . VAL A 1 96 ? 7.756 -3.622 -5.536 1.00 89.38 96 VAL A N 1
ATOM 740 C CA . VAL A 1 96 ? 8.384 -3.698 -4.201 1.00 89.38 96 VAL A CA 1
ATOM 741 C C . VAL A 1 96 ? 9.311 -4.891 -3.997 1.00 89.38 96 VAL A C 1
ATOM 743 O O . VAL A 1 96 ? 10.146 -4.855 -3.096 1.00 89.38 96 VAL A O 1
ATOM 746 N N . ASP A 1 97 ? 9.176 -5.945 -4.799 1.00 90.06 97 ASP A N 1
ATOM 747 C CA . ASP A 1 97 ? 10.012 -7.136 -4.723 1.00 90.06 97 ASP A CA 1
ATOM 748 C C . ASP A 1 97 ? 11.202 -7.008 -5.681 1.00 90.06 97 ASP A C 1
ATOM 750 O O . ASP A 1 97 ? 11.050 -6.944 -6.904 1.00 90.06 97 ASP A O 1
ATOM 754 N N . ALA A 1 98 ? 12.409 -6.993 -5.115 1.00 89.19 98 ALA A N 1
ATOM 755 C CA . ALA A 1 98 ? 13.639 -6.799 -5.873 1.00 89.19 98 ALA A CA 1
ATOM 756 C C . ALA A 1 98 ? 13.903 -7.916 -6.898 1.00 89.19 98 ALA A C 1
ATOM 758 O O . ALA A 1 98 ? 14.471 -7.651 -7.962 1.00 89.19 98 ALA A O 1
ATOM 759 N N . GLN A 1 99 ? 13.499 -9.161 -6.619 1.00 89.25 99 GLN A N 1
ATOM 760 C CA . GLN A 1 99 ? 13.674 -10.261 -7.569 1.00 89.25 99 GLN A CA 1
ATOM 761 C C . GLN A 1 99 ? 12.738 -10.090 -8.763 1.00 89.25 99 GLN A C 1
ATOM 763 O O . GLN A 1 99 ? 13.168 -10.266 -9.905 1.00 89.25 99 GLN A O 1
ATOM 768 N N . VAL A 1 100 ? 11.483 -9.707 -8.514 1.00 88.88 100 VAL A N 1
ATOM 769 C CA . VAL A 1 100 ? 10.513 -9.429 -9.581 1.00 88.88 100 VAL A CA 1
ATOM 770 C C . VAL A 1 100 ? 10.972 -8.234 -10.415 1.00 88.88 100 VAL A C 1
ATOM 772 O O . VAL A 1 100 ? 11.041 -8.343 -11.636 1.00 88.88 100 VAL A O 1
ATOM 775 N N . GLN A 1 101 ? 11.395 -7.137 -9.782 1.00 88.81 101 GLN A N 1
ATOM 776 C CA . GLN A 1 101 ? 11.942 -5.964 -10.477 1.00 88.81 101 GLN A CA 1
ATOM 777 C C . GLN A 1 101 ? 13.141 -6.308 -11.362 1.00 88.81 101 GLN A C 1
ATOM 779 O O . GLN A 1 101 ? 13.197 -5.896 -12.521 1.00 88.81 101 GLN A O 1
ATOM 784 N N . THR A 1 102 ? 14.081 -7.099 -10.840 1.00 92.31 102 THR A N 1
ATOM 785 C CA . THR A 1 102 ? 15.267 -7.527 -11.591 1.00 92.31 102 THR A CA 1
ATOM 786 C C . THR A 1 102 ? 14.872 -8.353 -12.813 1.00 92.31 102 THR A C 1
ATOM 788 O O . THR A 1 102 ? 15.363 -8.098 -13.911 1.00 92.31 102 THR A O 1
ATOM 791 N N . ARG A 1 103 ? 13.947 -9.310 -12.662 1.00 91.06 103 ARG A N 1
ATOM 792 C CA . ARG A 1 103 ? 13.449 -10.120 -13.788 1.00 91.06 103 ARG A CA 1
ATOM 793 C C . ARG A 1 103 ? 12.745 -9.268 -14.841 1.00 91.06 103 ARG A C 1
ATOM 795 O O . ARG A 1 103 ? 13.000 -9.450 -16.030 1.00 91.06 103 ARG A O 1
ATOM 802 N N . THR A 1 104 ? 11.912 -8.322 -14.416 1.00 87.50 104 THR A N 1
ATOM 803 C CA . THR A 1 104 ? 11.242 -7.375 -15.315 1.00 87.50 104 THR A CA 1
ATOM 804 C C . THR A 1 104 ? 12.260 -6.547 -16.097 1.00 87.50 104 THR A C 1
ATOM 806 O O . THR A 1 104 ? 12.151 -6.441 -17.317 1.00 87.50 104 THR A O 1
ATOM 809 N N . MET A 1 105 ? 13.295 -6.030 -15.427 1.00 90.00 105 MET A N 1
ATOM 810 C CA . MET A 1 105 ? 14.363 -5.262 -16.072 1.00 90.00 105 MET A CA 1
ATOM 811 C C . MET A 1 105 ? 15.130 -6.100 -17.103 1.00 90.00 105 MET A C 1
ATOM 813 O O . MET A 1 105 ? 15.318 -5.659 -18.235 1.00 90.00 105 MET A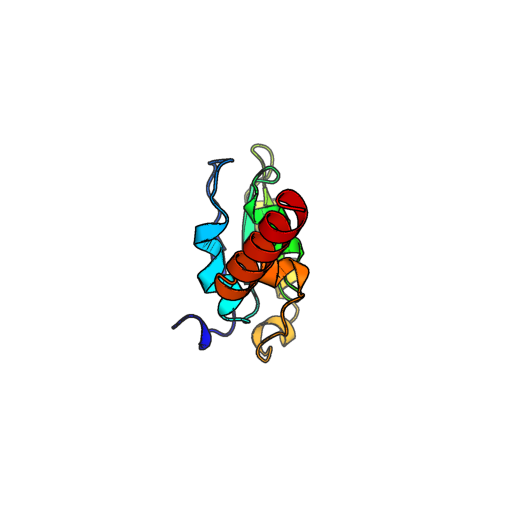 O 1
ATOM 817 N N . LEU A 1 106 ? 15.516 -7.330 -16.751 1.00 94.00 106 LEU A N 1
ATOM 818 C CA . LEU A 1 106 ? 16.195 -8.244 -17.676 1.00 94.00 106 LEU A CA 1
ATOM 819 C C . LEU A 1 106 ? 15.340 -8.547 -18.914 1.00 94.00 106 LEU A C 1
ATOM 821 O O . LEU A 1 106 ? 15.862 -8.562 -20.025 1.00 94.00 106 LEU A O 1
ATOM 825 N N . SER A 1 107 ? 14.026 -8.734 -18.748 1.00 91.75 107 SER A N 1
ATOM 826 C CA . SER A 1 107 ? 13.114 -8.963 -19.876 1.00 91.75 107 SER A CA 1
ATOM 827 C C . SER A 1 107 ? 13.020 -7.758 -20.816 1.00 91.75 107 SER A C 1
ATOM 829 O O . SER A 1 107 ? 12.934 -7.933 -22.031 1.00 91.75 107 SER A O 1
ATOM 831 N N . ILE A 1 108 ? 13.038 -6.538 -20.273 1.00 92.25 108 ILE A N 1
ATOM 832 C CA . ILE A 1 108 ? 13.038 -5.307 -21.075 1.00 92.25 108 ILE A CA 1
ATOM 833 C C . ILE A 1 108 ? 14.345 -5.189 -21.867 1.00 92.25 108 ILE A C 1
ATOM 835 O O . ILE A 1 108 ? 14.302 -4.904 -23.062 1.00 92.25 108 ILE A O 1
ATOM 839 N N . LEU A 1 109 ? 15.489 -5.452 -21.227 1.00 94.81 109 LEU A N 1
ATOM 840 C CA . LEU A 1 109 ? 16.796 -5.393 -21.883 1.00 94.81 109 LEU A CA 1
ATOM 841 C C . LEU A 1 109 ? 16.925 -6.434 -23.003 1.00 94.81 109 LEU A C 1
ATOM 843 O O . LEU A 1 109 ? 17.359 -6.084 -24.096 1.00 94.81 109 LEU A O 1
ATOM 847 N N . ASP A 1 110 ? 16.478 -7.676 -22.781 1.00 95.44 110 ASP A N 1
ATOM 848 C CA . ASP A 1 110 ? 16.499 -8.720 -23.820 1.00 95.44 110 ASP A CA 1
ATOM 849 C C . ASP A 1 110 ? 15.675 -8.324 -25.054 1.00 95.44 110 ASP A C 1
ATOM 851 O O . ASP A 1 110 ? 16.090 -8.565 -26.183 1.00 95.44 110 ASP A O 1
ATOM 855 N N . LYS A 1 111 ? 14.526 -7.664 -24.856 1.00 94.12 111 LYS A N 1
ATOM 856 C CA . LYS A 1 111 ? 13.694 -7.162 -25.961 1.00 94.12 111 LYS A CA 1
ATOM 857 C C . LYS A 1 111 ? 14.333 -5.995 -26.705 1.00 94.12 111 LYS A C 1
ATOM 859 O O . LYS A 1 111 ? 14.127 -5.882 -27.903 1.00 94.12 111 LYS A O 1
ATOM 864 N N . ALA A 1 112 ? 15.056 -5.122 -26.006 1.00 92.75 112 ALA A N 1
ATOM 865 C CA . ALA A 1 112 ? 15.697 -3.955 -26.607 1.00 92.75 112 ALA A CA 1
ATOM 866 C C . ALA A 1 112 ? 16.963 -4.310 -27.407 1.00 92.75 112 ALA A C 1
ATOM 868 O O . ALA A 1 112 ? 17.370 -3.546 -28.277 1.00 92.75 112 ALA A O 1
ATOM 869 N N . CYS A 1 113 ? 17.595 -5.445 -27.099 1.00 88.00 113 CYS A N 1
ATOM 870 C CA . CYS A 1 113 ? 18.792 -5.932 -27.784 1.00 88.00 113 CYS A CA 1
ATOM 871 C C . CYS A 1 113 ? 18.505 -6.845 -28.993 1.00 88.00 113 CYS A C 1
ATOM 873 O O . CYS A 1 113 ? 19.460 -7.310 -29.617 1.00 88.00 113 CYS A O 1
ATOM 875 N N . ARG A 1 114 ? 17.235 -7.119 -29.309 1.00 71.19 114 ARG A N 1
ATOM 876 C CA . ARG A 1 114 ? 16.802 -7.857 -30.508 1.00 71.19 114 ARG A CA 1
ATOM 877 C C . ARG A 1 114 ? 16.324 -6.895 -31.585 1.00 71.19 114 ARG A C 1
ATOM 879 O O . ARG A 1 114 ? 16.584 -7.204 -32.766 1.00 71.19 114 ARG A O 1
#

Mean predicted aligned error: 4.95 Å